Protein AF-A0A955CD55-F1 (afdb_monomer_lite)

Secondary structure (DSSP, 8-state):
--------------S------SS--------SS-EEEE----TTEE-SS-HHHHHHHHHHS-GGGGTT--EEEEPPP-TTGGGS---EEEETTEEEEPPEETTSEEEESSPPPHHHHHHHHHTT-EEEEEETTEEEEE--HHHHHHIIIIIIHHHHHHHHH-

pLDDT: mean 83.11, std 20.33, range [31.52, 98.5]

Foldseek 3Di:
DDDDDDDDDDDDDDDDDPDDPPDDDDPDDQDQAADEAEDDQDPQWDDLDDPVLLVVLCVPPDCVLLNLAHYEYADYDDPVCLVDPDQWAADGNYIYGHTDGPQQKDKDQADDDPVVVVLLVVLPWDWDAPDVSIIMTHDDSRSVSCCCSPPRSVVNSVVSRD

Structure (mmCIF, N/CA/C/O backbone):
data_AF-A0A955CD55-F1
#
_entry.id   AF-A0A955CD55-F1
#
loop_
_atom_site.group_PDB
_atom_site.id
_atom_site.type_symbol
_atom_site.label_atom_id
_atom_site.label_alt_id
_atom_site.label_comp_id
_atom_site.label_asym_id
_atom_site.label_entity_id
_atom_site.label_seq_id
_atom_site.pdbx_PDB_ins_code
_atom_site.Cartn_x
_atom_site.Cartn_y
_atom_site.Cartn_z
_atom_site.occupancy
_atom_site.B_iso_or_equiv
_atom_site.auth_seq_id
_atom_site.auth_comp_id
_atom_site.auth_asym_id
_atom_site.auth_atom_id
_atom_site.pdbx_PDB_model_num
ATOM 1 N N . MET A 1 1 ? 0.418 1.028 -50.038 1.00 34.50 1 MET A N 1
ATOM 2 C CA . MET A 1 1 ? -0.180 -0.024 -49.187 1.00 34.50 1 MET A CA 1
ATOM 3 C C . MET A 1 1 ? -0.190 0.443 -47.731 1.00 34.50 1 MET A C 1
ATOM 5 O O . MET A 1 1 ? 0.829 0.289 -47.069 1.00 34.50 1 MET A O 1
ATOM 9 N N . PRO A 1 2 ? -1.270 1.064 -47.224 1.00 34.06 2 PRO A N 1
ATOM 10 C CA . PRO A 1 2 ? -1.397 1.397 -45.808 1.00 34.06 2 PRO A CA 1
ATOM 11 C C . PRO A 1 2 ? -2.224 0.338 -45.063 1.00 34.06 2 PRO A C 1
ATOM 13 O O . PRO A 1 2 ? -3.311 -0.051 -45.486 1.00 34.06 2 PRO A O 1
ATOM 16 N N . ARG A 1 3 ? -1.675 -0.138 -43.945 1.00 32.88 3 ARG A N 1
ATOM 17 C CA . ARG A 1 3 ? -2.219 -1.188 -43.078 1.00 32.88 3 ARG A CA 1
ATOM 18 C C . ARG A 1 3 ? -3.334 -0.587 -42.207 1.00 32.88 3 ARG A C 1
ATOM 20 O O . ARG A 1 3 ? -3.064 0.241 -41.342 1.00 32.88 3 ARG A O 1
ATOM 27 N N . GLN A 1 4 ? -4.587 -0.965 -42.468 1.00 34.88 4 GLN A N 1
ATOM 28 C CA . GLN A 1 4 ? -5.766 -0.534 -41.707 1.00 34.88 4 GLN A CA 1
ATOM 29 C C . GLN A 1 4 ? -5.718 -1.077 -40.270 1.00 34.88 4 GLN A C 1
ATOM 31 O O . GLN A 1 4 ? -5.764 -2.287 -40.052 1.00 34.88 4 GLN A O 1
ATOM 36 N N . TYR A 1 5 ? -5.676 -0.178 -39.286 1.00 33.34 5 TYR A N 1
ATOM 37 C CA . TYR A 1 5 ? -5.979 -0.509 -37.895 1.00 33.34 5 TYR A CA 1
ATOM 38 C C . TYR A 1 5 ? -7.495 -0.683 -37.747 1.00 33.34 5 TYR A C 1
ATOM 40 O O . TYR A 1 5 ? -8.273 0.245 -37.978 1.00 33.34 5 TYR A O 1
ATOM 48 N N . ARG A 1 6 ? -7.921 -1.891 -37.372 1.00 32.28 6 ARG A N 1
ATOM 49 C CA . ARG A 1 6 ? -9.314 -2.221 -37.055 1.00 32.28 6 ARG A CA 1
ATOM 50 C C . ARG A 1 6 ? -9.690 -1.506 -35.750 1.00 32.28 6 ARG A C 1
ATOM 52 O O . ARG A 1 6 ? -9.270 -1.920 -34.675 1.00 32.28 6 ARG A O 1
ATOM 59 N N . ARG A 1 7 ? -10.461 -0.419 -35.844 1.00 35.06 7 ARG A N 1
ATOM 60 C CA . ARG A 1 7 ? -11.157 0.186 -34.699 1.00 35.06 7 ARG A CA 1
ATOM 61 C C . ARG A 1 7 ? -12.306 -0.735 -34.296 1.00 35.06 7 ARG A C 1
ATOM 63 O O . ARG A 1 7 ? -13.305 -0.825 -35.005 1.00 35.06 7 ARG A O 1
ATOM 70 N N . THR A 1 8 ? -12.167 -1.425 -33.173 1.00 31.89 8 THR A N 1
ATOM 71 C CA . THR A 1 8 ? -13.288 -2.076 -32.495 1.00 31.89 8 THR A CA 1
ATOM 72 C C . THR A 1 8 ? -14.110 -1.000 -31.791 1.00 31.89 8 THR A C 1
ATOM 74 O O . THR A 1 8 ? -13.661 -0.388 -30.826 1.00 31.89 8 THR A O 1
ATOM 77 N N . ASN A 1 9 ? -15.313 -0.752 -32.310 1.00 39.62 9 ASN A N 1
ATOM 78 C CA . ASN A 1 9 ? -16.358 0.010 -31.637 1.00 39.62 9 ASN A CA 1
ATOM 79 C C . ASN A 1 9 ? -16.686 -0.654 -30.293 1.00 39.62 9 ASN A C 1
ATOM 81 O O . ASN A 1 9 ? -17.241 -1.751 -30.269 1.00 39.62 9 ASN A O 1
ATOM 85 N N . LEU A 1 10 ? -16.380 0.023 -29.187 1.00 34.97 10 LEU A N 1
ATOM 86 C CA . LEU A 1 10 ? -16.908 -0.298 -27.866 1.00 34.97 10 LEU A CA 1
ATOM 87 C C . LEU A 1 10 ? -17.786 0.864 -27.401 1.00 34.97 10 LEU A C 1
ATOM 89 O O . LEU A 1 10 ? -17.296 1.949 -27.110 1.00 34.97 10 LEU A O 1
ATOM 93 N N . GLY A 1 11 ? -19.090 0.586 -27.406 1.00 31.52 11 GLY A N 1
ATOM 94 C CA . GLY A 1 11 ? -20.128 1.144 -26.542 1.00 31.52 11 GLY A CA 1
ATOM 95 C C . GLY A 1 11 ? -20.019 2.612 -26.143 1.00 31.52 11 GLY A C 1
ATOM 96 O O . GLY A 1 11 ? -19.386 2.961 -25.154 1.00 31.52 11 GLY A O 1
ATOM 97 N N . THR A 1 12 ? -20.802 3.448 -26.816 1.00 43.03 12 THR A N 1
ATOM 98 C CA . THR A 1 12 ? -21.389 4.647 -26.217 1.00 43.03 12 THR A CA 1
ATOM 99 C C . THR A 1 12 ? -22.184 4.270 -24.962 1.00 43.03 12 THR A C 1
ATOM 101 O O . THR A 1 12 ? -23.307 3.781 -25.069 1.00 43.03 12 THR A O 1
ATOM 104 N N . GLN A 1 13 ? -21.629 4.528 -23.776 1.00 40.16 13 GLN A N 1
ATOM 105 C CA . GLN A 1 13 ? -22.411 4.719 -22.555 1.00 40.16 13 GLN A CA 1
ATOM 106 C C . GLN A 1 13 ? -21.944 5.979 -21.813 1.00 40.16 13 GLN A C 1
ATOM 108 O O . GLN A 1 13 ? -20.827 6.072 -21.318 1.00 40.16 13 GLN A O 1
ATOM 113 N N . ASN A 1 14 ? -22.853 6.955 -21.838 1.00 32.50 14 ASN A N 1
ATOM 114 C CA . ASN A 1 14 ? -23.003 8.174 -21.049 1.00 32.50 14 ASN A CA 1
ATOM 115 C C . ASN A 1 14 ? -21.841 8.640 -20.156 1.00 32.50 14 ASN A C 1
ATOM 117 O O . ASN A 1 14 ? -21.654 8.226 -19.015 1.00 32.50 14 ASN A O 1
ATOM 121 N N . VAL A 1 15 ? -21.182 9.677 -20.668 1.00 44.72 15 VAL A N 1
ATOM 122 C CA . VAL A 1 15 ? -20.441 10.695 -19.926 1.00 44.72 15 VAL A CA 1
ATOM 123 C C . VAL A 1 15 ? -21.430 11.483 -19.054 1.00 44.72 15 VAL A C 1
ATOM 125 O O . VAL A 1 15 ? -22.170 12.299 -19.596 1.00 44.72 15 VAL A O 1
ATOM 128 N N . LYS A 1 16 ? -21.456 11.206 -17.739 1.00 38.28 16 LYS A N 1
ATOM 129 C CA . LYS A 1 16 ? -21.908 12.047 -16.595 1.00 38.28 16 LYS A CA 1
ATOM 130 C C . LYS A 1 16 ? -22.582 11.189 -15.513 1.00 38.28 16 LYS A C 1
ATOM 132 O O . LYS A 1 16 ? -23.798 11.186 -15.368 1.00 38.28 16 LYS A O 1
ATOM 137 N N . ALA A 1 17 ? -21.772 10.509 -14.711 1.00 34.12 17 ALA A N 1
ATOM 138 C CA . ALA A 1 17 ? -22.148 10.145 -13.349 1.00 34.12 17 ALA A CA 1
ATOM 139 C C . ALA A 1 17 ? -21.093 10.748 -12.403 1.00 34.12 17 ALA A C 1
ATOM 141 O O . ALA A 1 17 ? -19.911 10.751 -12.768 1.00 34.12 17 ALA A O 1
ATOM 142 N N . PRO A 1 18 ? -21.486 11.308 -11.244 1.00 37.56 18 PRO A N 1
ATOM 143 C CA . PRO A 1 18 ? -20.533 11.792 -10.251 1.00 37.56 18 PRO A CA 1
ATOM 144 C C . PRO A 1 18 ? -19.605 10.645 -9.836 1.00 37.56 18 PRO A C 1
ATOM 146 O O . PRO A 1 18 ? -20.025 9.490 -9.775 1.00 37.56 18 PRO A O 1
ATOM 149 N N . PHE A 1 19 ? -18.331 10.968 -9.611 1.00 41.16 19 PHE A N 1
ATOM 150 C CA . PHE A 1 19 ? -17.288 10.039 -9.180 1.00 41.16 19 PHE A CA 1
ATOM 151 C C . PHE A 1 19 ? -17.759 9.285 -7.928 1.00 41.16 19 PHE A C 1
ATOM 153 O O . PHE A 1 19 ? -17.656 9.794 -6.823 1.00 41.16 19 PHE A O 1
ATOM 160 N N . SER A 1 20 ? -18.316 8.090 -8.106 1.00 42.25 20 SER A N 1
ATOM 161 C CA . SER A 1 20 ? -18.500 7.137 -7.019 1.00 42.25 20 SER A CA 1
ATOM 162 C C . SER A 1 20 ? -17.252 6.266 -7.035 1.00 42.25 20 SER A C 1
ATOM 164 O O . SER A 1 20 ? -16.996 5.610 -8.056 1.00 42.25 20 SER A O 1
ATOM 166 N N . PRO A 1 21 ? -16.408 6.309 -5.992 1.00 52.47 21 PRO A N 1
ATOM 167 C CA . PRO A 1 21 ? -15.360 5.319 -5.833 1.00 52.47 21 PRO A CA 1
ATOM 168 C C . PRO A 1 21 ? -16.000 3.931 -5.976 1.00 52.47 21 PRO A C 1
ATOM 170 O O . PRO A 1 21 ? -17.097 3.718 -5.465 1.00 52.47 21 PRO A O 1
ATOM 173 N N . PRO A 1 22 ? -15.371 2.993 -6.699 1.00 60.06 22 PRO A N 1
ATOM 174 C CA . PRO A 1 22 ? -15.904 1.637 -6.854 1.00 60.06 22 PRO A CA 1
ATOM 175 C C . PRO A 1 22 ? -15.955 0.863 -5.525 1.00 60.06 22 PRO A C 1
ATOM 177 O O . PRO A 1 22 ? -16.453 -0.260 -5.491 1.00 60.06 22 PRO A O 1
ATOM 180 N N . GLU A 1 23 ? -15.417 1.452 -4.459 1.00 67.38 23 GLU A N 1
ATOM 181 C CA . GLU A 1 23 ? -15.387 0.891 -3.123 1.00 67.38 23 GLU A CA 1
ATOM 182 C C . GLU A 1 23 ? -16.760 0.924 -2.456 1.00 67.38 23 GLU A C 1
ATOM 184 O O . GLU A 1 23 ? -17.572 1.827 -2.662 1.00 67.38 23 GLU A O 1
ATOM 189 N N . THR A 1 24 ? -17.004 -0.082 -1.617 1.00 74.88 24 THR A N 1
ATOM 190 C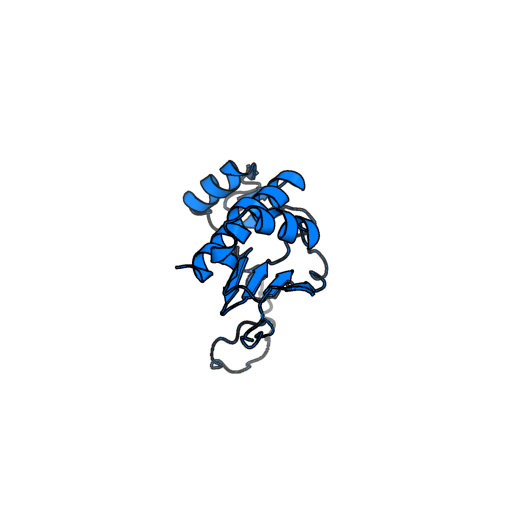 CA . THR A 1 24 ? -18.168 -0.084 -0.732 1.00 74.88 24 THR A CA 1
ATOM 191 C C . THR A 1 24 ? -17.982 1.021 0.295 1.00 74.88 24 THR A C 1
ATOM 193 O O . THR A 1 24 ? -17.081 0.934 1.124 1.00 74.88 24 THR A O 1
ATOM 196 N N . TRP A 1 25 ? -18.823 2.052 0.229 1.00 75.75 25 TRP A N 1
ATOM 197 C CA . TRP A 1 25 ? -18.894 3.067 1.273 1.00 75.75 25 TRP A CA 1
ATOM 198 C C . TRP A 1 25 ? -19.260 2.401 2.602 1.00 75.75 25 TRP A C 1
ATOM 200 O O . TRP A 1 25 ? -20.275 1.705 2.694 1.00 75.75 25 TRP A O 1
ATOM 210 N N . HIS A 1 26 ? -18.427 2.615 3.617 1.00 76.69 26 HIS A N 1
ATOM 211 C CA . HIS A 1 26 ? -18.735 2.241 4.992 1.00 76.69 26 HIS A CA 1
ATOM 212 C C . HIS A 1 26 ? -19.281 3.490 5.675 1.00 76.69 26 HIS A C 1
ATOM 214 O O . HIS A 1 26 ? -18.536 4.445 5.882 1.00 76.69 26 HIS A O 1
ATOM 220 N N . GLU A 1 27 ? -20.588 3.507 5.956 1.00 73.19 27 GLU A N 1
ATOM 221 C CA . GLU A 1 27 ? -21.178 4.592 6.743 1.00 73.19 27 GLU A CA 1
ATOM 222 C C . GLU A 1 27 ? -20.478 4.668 8.103 1.00 73.19 27 GLU A C 1
ATOM 224 O O . GLU A 1 27 ? -20.335 3.619 8.741 1.00 73.19 27 GLU A O 1
ATOM 229 N N . PRO A 1 28 ? -20.053 5.871 8.536 1.00 70.38 28 PRO A N 1
ATOM 230 C CA . PRO A 1 28 ? -19.482 6.047 9.856 1.00 70.38 28 PRO A CA 1
ATOM 231 C C . PRO A 1 28 ? -20.444 5.562 10.936 1.00 70.38 28 PRO A C 1
ATOM 233 O O . PRO A 1 28 ? -21.652 5.805 10.895 1.00 70.38 28 PRO A O 1
ATOM 236 N N . THR A 1 29 ? -19.889 4.865 11.905 1.00 68.31 29 THR A N 1
ATOM 237 C CA . THR A 1 29 ? -20.546 4.341 13.088 1.00 68.31 29 THR A CA 1
ATOM 238 C C . THR A 1 29 ? -19.765 4.811 14.306 1.00 68.31 29 THR A C 1
ATOM 240 O O . THR A 1 29 ? -18.543 4.845 14.279 1.00 68.31 29 THR A O 1
ATOM 243 N N . ASP A 1 30 ? -20.436 5.105 15.420 1.00 66.44 30 ASP A N 1
ATOM 244 C CA . ASP A 1 30 ? -19.765 5.464 16.684 1.00 66.44 30 ASP A CA 1
ATOM 245 C C . ASP A 1 30 ? -19.089 4.236 17.344 1.00 66.44 30 ASP A C 1
ATOM 247 O O . ASP A 1 30 ? -19.309 3.919 18.512 1.00 66.44 30 ASP A O 1
ATOM 251 N N . ARG A 1 31 ? -18.325 3.451 16.575 1.00 70.00 31 ARG A N 1
ATOM 252 C CA . ARG A 1 31 ? -17.611 2.267 17.046 1.00 70.00 31 ARG A CA 1
ATOM 253 C C . ARG A 1 31 ? -16.350 2.679 17.787 1.00 70.00 31 ARG A C 1
ATOM 255 O O . ARG A 1 31 ? -15.512 3.398 17.264 1.00 70.00 31 ARG A O 1
ATOM 262 N N . ASP A 1 32 ? -16.145 2.052 18.938 1.00 71.62 32 ASP A N 1
ATOM 263 C CA . ASP A 1 32 ? -14.940 2.243 19.752 1.00 71.62 32 ASP A CA 1
ATOM 264 C C . ASP A 1 32 ? -13.668 1.608 19.153 1.00 71.62 32 ASP A C 1
ATOM 266 O O . ASP A 1 32 ? -12.574 1.779 19.690 1.00 71.62 32 ASP A O 1
ATOM 270 N N . SER A 1 33 ? -13.788 0.808 18.085 1.00 84.38 33 SER A N 1
ATOM 271 C CA . SER A 1 33 ? -12.646 0.126 17.466 1.00 84.38 33 SER A CA 1
ATOM 272 C C . SER A 1 33 ? -12.852 -0.152 15.981 1.00 84.38 33 SER A C 1
ATOM 274 O O . SER A 1 33 ? -13.965 -0.441 15.526 1.00 84.38 33 SER A O 1
ATOM 276 N N . TYR A 1 34 ? -11.741 -0.138 15.243 1.00 92.94 34 TYR A N 1
ATOM 277 C CA . TYR A 1 34 ? -11.730 -0.484 13.831 1.00 92.94 34 TYR A CA 1
ATOM 278 C C . TYR A 1 34 ? -11.819 -1.995 13.601 1.00 92.94 34 TYR A C 1
ATOM 280 O O . TYR A 1 34 ? -11.391 -2.819 14.414 1.00 92.94 34 TYR A O 1
ATOM 288 N N . ARG A 1 35 ? -12.314 -2.376 12.424 1.00 94.31 35 ARG A N 1
ATOM 289 C CA . ARG A 1 35 ? -12.253 -3.752 11.912 1.00 94.31 35 ARG A CA 1
ATOM 290 C C . ARG A 1 35 ? -11.423 -3.823 10.639 1.00 94.31 35 ARG A C 1
ATOM 292 O O . ARG A 1 35 ? -11.354 -2.861 9.879 1.00 94.31 35 ARG A O 1
ATOM 299 N N . VAL A 1 36 ? -10.861 -4.999 10.372 1.00 96.38 36 VAL A N 1
ATOM 300 C CA . VAL A 1 36 ? -10.183 -5.281 9.101 1.00 96.38 36 VAL A CA 1
ATOM 301 C C . VAL A 1 36 ? -11.088 -6.139 8.224 1.00 96.38 36 VAL A C 1
ATOM 303 O O . VAL A 1 36 ? -11.521 -7.210 8.650 1.00 96.38 36 VAL A O 1
ATOM 306 N N . ILE A 1 37 ? -11.378 -5.668 7.013 1.00 95.62 37 ILE A N 1
ATOM 307 C CA . ILE A 1 37 ? -12.162 -6.382 5.999 1.00 95.62 37 ILE A CA 1
ATOM 308 C C . ILE A 1 37 ? -11.215 -6.854 4.899 1.00 95.62 37 ILE A C 1
ATOM 310 O O . ILE A 1 37 ? -10.356 -6.098 4.451 1.00 95.62 37 ILE A O 1
ATOM 314 N N . VAL A 1 38 ? -11.387 -8.093 4.437 1.00 96.50 38 VAL A N 1
ATOM 315 C CA . VAL A 1 38 ? -10.578 -8.656 3.351 1.00 96.50 38 VAL A CA 1
ATOM 316 C C . VAL A 1 38 ? -11.463 -9.038 2.182 1.00 96.50 38 VAL A C 1
ATOM 318 O O . VAL A 1 38 ? -12.361 -9.868 2.311 1.00 96.50 38 VAL A O 1
ATOM 321 N N . GLN A 1 39 ? -11.183 -8.450 1.026 1.00 95.19 39 GLN A N 1
ATOM 322 C CA . GLN A 1 39 ? -11.718 -8.881 -0.255 1.00 95.19 39 GLN A CA 1
ATOM 323 C C . GLN A 1 39 ? -10.671 -9.701 -1.007 1.00 95.19 39 GLN A C 1
ATOM 325 O O . GLN A 1 39 ? -9.465 -9.508 -0.841 1.00 95.19 39 GLN A O 1
ATOM 330 N N . ALA A 1 40 ? -11.128 -10.597 -1.884 1.00 94.31 40 ALA A N 1
ATOM 331 C CA . ALA A 1 40 ? -10.228 -11.271 -2.809 1.00 94.31 40 ALA A CA 1
ATOM 332 C C . ALA A 1 40 ? -9.547 -10.228 -3.724 1.00 94.31 40 ALA A C 1
ATOM 334 O O . ALA A 1 40 ? -10.258 -9.404 -4.310 1.00 94.31 40 ALA A O 1
ATOM 335 N N . PRO A 1 41 ? -8.212 -10.271 -3.894 1.00 93.12 41 PRO A N 1
ATOM 336 C CA . PRO A 1 41 ? -7.462 -9.240 -4.619 1.00 93.12 41 PRO A CA 1
ATOM 337 C C . PRO A 1 41 ? -7.841 -9.156 -6.107 1.00 93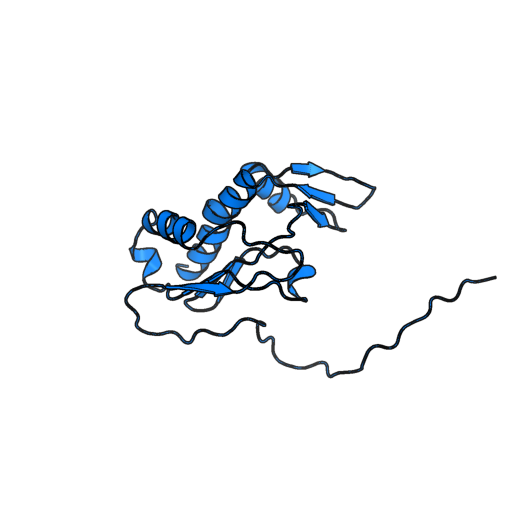.12 41 PRO A C 1
ATOM 339 O O . PRO A 1 41 ? -7.827 -8.077 -6.695 1.00 93.12 41 PRO A O 1
ATOM 342 N N . GLY A 1 42 ? -8.269 -10.275 -6.699 1.00 90.25 42 GLY A N 1
ATOM 343 C CA . GLY A 1 42 ? -8.535 -10.416 -8.132 1.00 90.25 42 GLY A CA 1
ATOM 344 C C . GLY A 1 42 ? -7.475 -11.285 -8.810 1.00 90.25 42 GLY A C 1
ATOM 345 O O . GLY A 1 42 ? -6.415 -11.522 -8.251 1.00 90.25 42 GLY A O 1
ATOM 346 N N . ALA A 1 43 ? -7.776 -11.805 -10.001 1.00 90.44 43 ALA A N 1
ATOM 347 C CA . ALA A 1 43 ? -6.845 -12.672 -10.725 1.00 90.44 43 ALA A CA 1
ATOM 348 C C . ALA A 1 43 ? -5.601 -11.890 -11.180 1.00 90.44 43 ALA A C 1
ATOM 350 O O . ALA A 1 43 ? -5.759 -10.834 -11.794 1.00 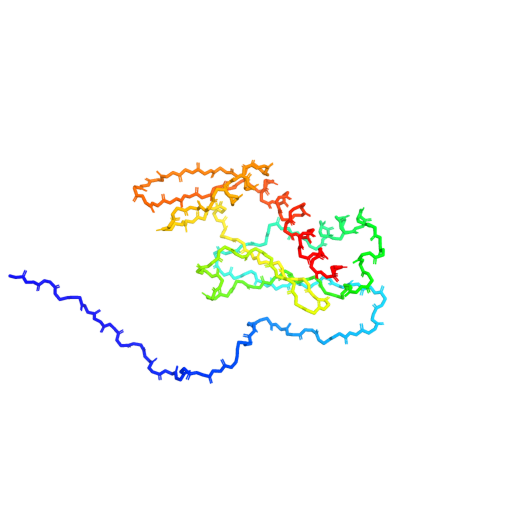90.44 43 ALA A O 1
ATOM 351 N N . GLY A 1 44 ? -4.405 -12.424 -10.907 1.00 91.19 44 GLY A N 1
ATOM 352 C CA . GLY A 1 44 ? -3.122 -11.781 -11.212 1.00 91.19 44 GLY A CA 1
ATOM 353 C C . GLY A 1 44 ? -2.677 -10.741 -10.179 1.00 91.19 44 GLY A C 1
ATOM 354 O O . GLY A 1 44 ? -1.693 -10.044 -10.411 1.00 91.19 44 GLY A O 1
ATOM 355 N N . TYR A 1 45 ? -3.392 -10.625 -9.054 1.00 93.44 45 TYR A N 1
ATOM 356 C CA . TYR A 1 45 ? -3.094 -9.668 -7.992 1.00 93.44 45 TYR A CA 1
ATOM 357 C C . TYR A 1 45 ? -3.046 -10.345 -6.628 1.00 93.44 45 TYR A C 1
ATOM 359 O O . TYR A 1 45 ? -3.778 -11.299 -6.365 1.00 93.44 45 TYR A O 1
ATOM 367 N N . ARG A 1 46 ? -2.244 -9.788 -5.720 1.00 95.06 46 ARG A N 1
ATOM 368 C CA . ARG A 1 46 ? -2.115 -10.270 -4.344 1.00 95.06 46 ARG A CA 1
ATOM 369 C C . ARG A 1 46 ? -2.114 -9.139 -3.328 1.00 95.06 46 ARG A C 1
ATOM 371 O O . ARG A 1 46 ? -1.581 -8.058 -3.570 1.00 95.06 46 ARG A O 1
ATOM 378 N N . HIS A 1 47 ? -2.660 -9.438 -2.154 1.00 97.31 47 HIS A N 1
ATOM 379 C CA . HIS A 1 47 ? -2.382 -8.654 -0.956 1.00 97.31 47 HIS A CA 1
ATOM 380 C C . HIS A 1 47 ? -0.976 -8.986 -0.470 1.00 97.31 47 HIS A C 1
ATOM 382 O O . HIS A 1 47 ? -0.594 -10.156 -0.406 1.00 97.31 47 HIS A O 1
ATOM 388 N N . VAL A 1 48 ? -0.204 -7.952 -0.158 1.00 96.81 48 VAL A N 1
ATOM 389 C CA . VAL A 1 48 ? 1.184 -8.069 0.324 1.00 96.81 48 VAL A CA 1
ATOM 390 C C . VAL A 1 48 ? 1.297 -7.986 1.841 1.00 96.81 48 VAL A C 1
ATOM 392 O O . VAL A 1 48 ? 2.353 -8.264 2.398 1.00 96.81 48 VAL A O 1
ATOM 395 N N . VAL A 1 49 ? 0.192 -7.632 2.492 1.00 98.06 49 VAL A N 1
ATOM 396 C CA . VAL A 1 49 ? 0.040 -7.570 3.941 1.00 98.06 49 VAL A CA 1
ATOM 397 C C . VAL A 1 49 ? -1.221 -8.318 4.353 1.00 98.06 49 VAL A C 1
ATOM 399 O O . VAL A 1 49 ? -2.181 -8.449 3.587 1.00 98.06 49 VAL A O 1
ATOM 402 N N . THR A 1 50 ? -1.219 -8.799 5.583 1.00 98.12 50 THR A N 1
ATOM 403 C CA . THR A 1 50 ? -2.317 -9.522 6.216 1.00 98.12 50 THR A CA 1
ATOM 404 C C . THR A 1 50 ? -3.038 -8.642 7.240 1.00 98.12 50 THR A C 1
ATOM 406 O O . THR A 1 50 ? -2.483 -7.652 7.726 1.00 98.12 50 THR A O 1
ATOM 409 N N . PRO A 1 51 ? -4.273 -9.003 7.632 1.00 98.38 51 PRO A N 1
ATOM 410 C CA . PRO A 1 51 ? -4.968 -8.316 8.716 1.00 98.38 51 PRO A CA 1
ATOM 411 C C . PRO A 1 51 ? -4.187 -8.259 10.029 1.00 98.38 51 PRO A C 1
ATOM 413 O O . PRO A 1 51 ? -4.294 -7.271 10.750 1.00 98.38 51 PRO A O 1
ATOM 416 N N . ASP A 1 52 ? -3.416 -9.297 10.349 1.00 98.31 52 ASP A N 1
ATOM 417 C CA . ASP A 1 52 ? -2.680 -9.362 11.611 1.00 98.31 52 ASP A CA 1
ATOM 418 C C . ASP A 1 52 ? -1.446 -8.460 11.592 1.00 98.31 52 ASP A C 1
ATOM 420 O O . ASP A 1 52 ? -1.222 -7.739 12.560 1.00 98.31 52 ASP A O 1
ATOM 424 N N . GLU A 1 53 ? -0.724 -8.391 10.471 1.00 98.50 53 GLU A N 1
ATOM 425 C CA . GLU A 1 53 ? 0.373 -7.429 10.286 1.00 98.50 53 GLU A CA 1
ATOM 426 C C . GLU A 1 53 ? -0.127 -5.980 10.366 1.00 98.50 53 GLU A C 1
ATOM 428 O O . GLU A 1 53 ? 0.497 -5.143 11.019 1.00 98.50 53 GLU A O 1
ATOM 433 N N . ILE A 1 54 ? -1.290 -5.685 9.771 1.00 98.25 54 ILE A N 1
ATOM 434 C CA . ILE A 1 54 ? -1.935 -4.368 9.885 1.00 98.25 54 ILE A CA 1
ATOM 435 C C . ILE A 1 54 ? -2.252 -4.060 11.349 1.00 98.25 54 ILE A C 1
ATOM 437 O O . ILE A 1 54 ? -1.911 -2.984 11.835 1.00 98.25 54 ILE A O 1
ATOM 441 N N . ARG A 1 55 ? -2.882 -4.995 12.073 1.00 97.88 55 ARG A N 1
ATOM 442 C CA . ARG A 1 55 ? -3.226 -4.794 13.488 1.00 97.88 55 ARG A CA 1
ATOM 443 C C . ARG A 1 55 ? -1.995 -4.584 14.350 1.00 97.88 55 ARG A C 1
ATOM 445 O O . ARG A 1 55 ? -1.997 -3.685 15.185 1.00 97.88 55 ARG A O 1
ATOM 452 N N . GLN A 1 56 ? -0.961 -5.393 14.140 1.00 98.06 56 GLN A N 1
ATOM 453 C CA . GLN A 1 56 ? 0.302 -5.276 14.855 1.00 98.06 56 GLN A CA 1
ATOM 454 C C . GLN A 1 56 ? 0.919 -3.900 14.620 1.00 98.06 56 GLN A C 1
ATOM 456 O O . GLN A 1 56 ? 1.274 -3.220 15.578 1.00 98.06 56 GLN A O 1
ATOM 461 N N . ARG A 1 57 ? 0.963 -3.446 13.364 1.00 97.69 57 ARG A N 1
ATOM 462 C CA . ARG A 1 57 ? 1.512 -2.130 13.050 1.00 97.69 57 ARG A CA 1
ATOM 463 C C . ARG A 1 57 ? 0.679 -0.994 13.643 1.00 97.69 57 ARG A C 1
ATOM 465 O O . ARG A 1 57 ? 1.235 -0.057 14.208 1.00 97.69 57 ARG A O 1
ATOM 472 N N . LEU A 1 58 ? -0.650 -1.084 13.575 1.00 96.75 58 LEU A N 1
ATOM 473 C CA . LEU A 1 58 ? -1.543 -0.086 14.169 1.00 96.75 58 LEU A CA 1
ATOM 474 C C . LEU A 1 58 ? -1.512 -0.095 15.709 1.00 96.75 58 LEU A C 1
ATOM 476 O O . LEU A 1 58 ? -1.782 0.924 16.338 1.00 96.75 58 LEU A O 1
ATOM 480 N N . ALA A 1 59 ? -1.136 -1.198 16.354 1.00 96.50 59 ALA A N 1
ATOM 481 C CA . ALA A 1 59 ? -0.942 -1.221 17.804 1.00 96.50 59 ALA A CA 1
ATOM 482 C C . ALA A 1 59 ? 0.248 -0.350 18.256 1.00 96.50 59 ALA A C 1
ATOM 484 O O . ALA A 1 59 ? 0.273 0.122 19.393 1.00 96.50 59 ALA A O 1
ATOM 485 N N . GLU A 1 60 ? 1.216 -0.105 17.371 1.00 96.81 60 GLU A N 1
ATOM 486 C CA . GLU A 1 60 ? 2.409 0.698 17.660 1.00 96.81 60 GLU A CA 1
ATOM 487 C C . GLU A 1 60 ? 2.193 2.203 17.454 1.00 96.81 60 GLU A C 1
ATOM 489 O O . GLU A 1 60 ? 2.953 3.013 17.993 1.00 96.81 60 GLU A O 1
ATOM 494 N N . VAL A 1 61 ? 1.177 2.611 16.684 1.00 94.50 61 VAL A N 1
ATOM 495 C CA . VAL A 1 61 ? 0.837 4.036 16.558 1.00 94.50 61 VAL A CA 1
ATOM 496 C C . VAL A 1 61 ? 0.113 4.530 17.815 1.00 94.50 61 VAL A C 1
ATOM 498 O O . VAL A 1 61 ? -0.573 3.764 18.501 1.00 94.50 61 VAL A O 1
ATOM 501 N N . PRO A 1 62 ? 0.232 5.830 18.152 1.00 95.00 62 PRO A N 1
ATOM 502 C CA . PRO A 1 62 ? -0.512 6.395 19.265 1.00 95.00 62 PRO A CA 1
ATOM 503 C C . PRO A 1 62 ? -2.016 6.168 19.099 1.00 95.00 62 PRO A C 1
ATOM 505 O O . PRO A 1 62 ? -2.621 6.682 18.167 1.00 95.00 62 PRO A O 1
ATOM 508 N N . GLN A 1 63 ? -2.638 5.464 20.047 1.00 92.38 63 GLN A N 1
ATOM 509 C CA . GLN A 1 63 ? -4.031 5.000 19.931 1.00 92.38 63 GLN A CA 1
ATOM 510 C C . GLN A 1 63 ? -5.054 6.130 19.728 1.00 92.38 63 GLN A C 1
ATOM 512 O O . GLN A 1 63 ? -6.125 5.916 19.171 1.00 92.38 63 GLN A O 1
ATOM 517 N N . ARG A 1 64 ? -4.710 7.367 20.111 1.00 92.62 64 ARG A N 1
ATOM 518 C CA . ARG A 1 64 ? -5.519 8.559 19.811 1.00 92.62 64 ARG A CA 1
ATOM 519 C C . ARG A 1 64 ? -5.731 8.795 18.308 1.00 92.62 64 ARG A C 1
ATOM 521 O O . ARG A 1 64 ? -6.750 9.365 17.953 1.00 92.62 64 ARG A O 1
ATOM 528 N N . PHE A 1 65 ? -4.797 8.365 17.459 1.00 92.19 65 PHE A N 1
ATOM 529 C CA . PHE A 1 65 ? -4.874 8.497 16.001 1.00 92.19 65 PHE A CA 1
ATOM 530 C C . PHE A 1 65 ? -5.826 7.480 15.368 1.00 92.19 65 PHE A C 1
ATOM 532 O O . PHE A 1 65 ? -6.226 7.649 14.228 1.00 92.19 65 PHE A O 1
ATOM 539 N N . LEU A 1 66 ? -6.218 6.439 16.108 1.00 93.69 66 LEU A N 1
ATOM 540 C CA . LEU A 1 66 ? -7.144 5.414 15.629 1.00 93.69 66 LEU A CA 1
ATOM 541 C C . LEU A 1 66 ? -8.597 5.695 16.024 1.00 93.69 66 LEU A C 1
ATOM 543 O O . LEU A 1 66 ? -9.464 4.888 15.718 1.00 93.69 66 LEU A O 1
ATOM 547 N N . ARG A 1 67 ? -8.873 6.800 16.730 1.00 90.81 67 ARG A N 1
ATOM 548 C CA . ARG A 1 67 ? -10.211 7.095 17.272 1.00 90.81 67 ARG A CA 1
ATOM 549 C C . ARG A 1 67 ? -11.276 7.237 16.196 1.00 90.81 67 ARG A C 1
ATOM 551 O O . ARG A 1 67 ? -12.399 6.814 16.411 1.00 90.81 67 ARG A O 1
ATOM 558 N N . GLU A 1 68 ? -10.906 7.835 15.072 1.00 90.81 68 GLU A N 1
ATOM 559 C CA . GLU A 1 68 ? -11.804 8.055 13.935 1.00 90.81 68 GLU A CA 1
ATOM 560 C C . GLU A 1 68 ? -11.689 6.936 12.894 1.00 90.81 68 GLU A C 1
ATOM 562 O O . GLU A 1 68 ? -12.340 6.973 11.854 1.00 90.81 68 GLU A O 1
ATOM 567 N N . LEU A 1 69 ? -10.835 5.937 13.148 1.00 94.25 69 LEU A N 1
ATOM 568 C CA . LEU A 1 69 ? -10.660 4.809 12.253 1.00 94.25 69 LEU A CA 1
ATOM 569 C C . LEU A 1 69 ? -11.698 3.742 12.581 1.00 94.25 69 LEU A C 1
ATOM 571 O O . LEU A 1 69 ? -11.709 3.178 13.672 1.00 94.25 69 LEU A O 1
ATOM 575 N N . GLU A 1 70 ? -12.501 3.379 11.589 1.00 94.44 70 GLU A N 1
ATOM 576 C CA . GLU A 1 70 ? -13.516 2.336 11.727 1.00 94.44 70 GLU A CA 1
ATOM 577 C C . GLU A 1 70 ? -13.236 1.112 10.858 1.00 94.44 70 GLU A C 1
ATOM 579 O O . GLU A 1 70 ? -13.560 -0.023 11.231 1.00 94.44 70 GLU A O 1
ATOM 584 N N . VAL A 1 71 ? -12.633 1.309 9.684 1.00 95.56 71 VAL A N 1
ATOM 585 C CA . VAL A 1 71 ? -12.395 0.223 8.730 1.00 95.56 71 VAL A CA 1
ATOM 586 C C . VAL A 1 71 ? -11.008 0.327 8.116 1.00 95.56 71 VAL A C 1
ATOM 588 O O . VAL A 1 71 ? -10.624 1.359 7.582 1.00 95.56 71 VAL A O 1
ATOM 591 N N . VAL A 1 72 ? -10.287 -0.792 8.101 1.00 96.75 72 VAL A N 1
ATOM 592 C CA . VAL A 1 72 ? -9.180 -1.009 7.163 1.00 96.75 72 VAL A CA 1
ATOM 593 C C . VAL A 1 72 ? -9.595 -2.112 6.201 1.00 96.75 72 VAL A C 1
ATOM 595 O O . VAL A 1 72 ? -9.933 -3.216 6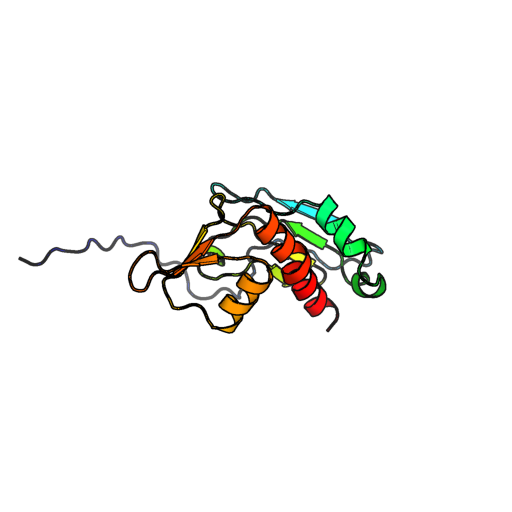.625 1.00 96.75 72 VAL A O 1
ATOM 598 N N . GLN A 1 73 ? -9.604 -1.834 4.904 1.00 96.81 73 GLN A N 1
ATOM 599 C CA . GLN A 1 73 ? -10.039 -2.778 3.885 1.00 96.81 73 GLN A CA 1
ATOM 600 C C . GLN A 1 73 ? -8.886 -3.162 2.961 1.00 96.81 73 GLN A C 1
ATOM 602 O O . GLN A 1 73 ? -8.382 -2.339 2.200 1.00 96.81 73 GLN A O 1
ATOM 607 N N . LEU A 1 74 ? -8.551 -4.450 2.954 1.00 96.69 74 LEU A N 1
ATOM 608 C CA . LEU A 1 74 ? -7.790 -5.069 1.875 1.00 96.69 74 LEU A CA 1
ATOM 609 C C . LEU A 1 74 ? -8.726 -5.236 0.674 1.00 96.69 74 LEU A C 1
ATOM 611 O O . LEU A 1 74 ? -9.574 -6.131 0.647 1.00 96.69 74 LEU A O 1
ATOM 615 N N . SER A 1 75 ? -8.620 -4.318 -0.279 1.00 93.81 75 SER A N 1
ATOM 616 C CA . SER A 1 75 ? -9.608 -4.097 -1.338 1.00 93.81 75 SER A CA 1
ATOM 617 C C . SER A 1 75 ? -9.307 -4.914 -2.589 1.00 93.81 75 SER A C 1
ATOM 619 O O . SER A 1 75 ? -8.189 -5.357 -2.818 1.00 93.81 75 SER A O 1
ATOM 621 N N . ARG A 1 76 ? -10.302 -5.141 -3.439 1.00 91.31 76 ARG A N 1
ATOM 622 C CA . ARG A 1 76 ? -10.068 -5.777 -4.739 1.00 91.31 76 ARG A CA 1
ATOM 623 C C . ARG A 1 76 ? -9.479 -4.773 -5.734 1.00 91.31 76 ARG A C 1
ATOM 625 O O . ARG A 1 76 ? -9.857 -3.604 -5.732 1.00 91.31 76 ARG A O 1
ATOM 632 N N . ILE A 1 77 ? -8.623 -5.224 -6.655 1.00 85.12 77 ILE A N 1
ATOM 633 C CA . ILE A 1 77 ? -8.196 -4.363 -7.764 1.00 85.12 77 ILE A CA 1
ATOM 634 C C . ILE A 1 77 ? -9.396 -3.951 -8.632 1.00 85.12 77 ILE A C 1
ATOM 636 O O . ILE A 1 77 ? -10.264 -4.764 -8.972 1.00 85.12 77 ILE A O 1
ATOM 640 N N . THR A 1 78 ? -9.427 -2.689 -9.059 1.00 74.56 78 THR A N 1
ATOM 641 C CA . THR A 1 78 ? -10.444 -2.182 -9.988 1.00 74.56 78 THR A CA 1
ATOM 642 C C . THR A 1 78 ? -9.801 -1.699 -11.285 1.00 74.56 78 THR A C 1
ATOM 644 O O . THR A 1 78 ? -8.683 -1.186 -11.287 1.00 74.56 78 THR A O 1
ATOM 647 N N . ARG A 1 79 ? -10.520 -1.811 -12.414 1.00 62.31 79 ARG A N 1
ATOM 648 C CA . ARG A 1 79 ? -10.033 -1.383 -13.747 1.00 62.31 79 ARG A CA 1
ATOM 649 C C . ARG A 1 79 ? -9.514 0.060 -13.777 1.00 62.31 79 ARG A C 1
ATOM 651 O O . ARG A 1 79 ? -8.647 0.377 -14.575 1.00 62.31 79 ARG A O 1
ATOM 658 N N . LYS A 1 80 ? -10.042 0.936 -12.918 1.00 59.91 80 LYS A N 1
ATOM 659 C CA . LYS A 1 80 ? -9.648 2.350 -12.833 1.00 59.91 80 LYS A CA 1
ATOM 660 C C . LYS A 1 80 ? -8.303 2.550 -12.122 1.00 59.91 80 LYS A C 1
ATOM 662 O O . LYS A 1 80 ? -7.595 3.502 -12.433 1.00 59.91 80 LYS A O 1
ATOM 667 N N . LYS A 1 81 ? -7.950 1.656 -11.192 1.00 61.81 81 LYS A N 1
ATOM 668 C CA . LYS A 1 81 ? -6.684 1.677 -10.441 1.00 61.81 81 LYS A CA 1
ATOM 669 C C . LYS A 1 81 ? -5.535 1.007 -11.204 1.00 61.81 81 LYS A C 1
ATOM 671 O O . LYS A 1 81 ? -4.388 1.288 -10.917 1.00 61.81 81 LYS A O 1
ATOM 676 N N . GLN A 1 82 ? -5.826 0.236 -12.256 1.00 55.53 82 GLN A N 1
ATOM 677 C CA . GLN A 1 82 ? -4.805 -0.300 -13.174 1.00 55.53 82 GLN A CA 1
ATOM 678 C C . GLN A 1 82 ? -4.058 0.787 -13.966 1.00 55.53 82 GLN A C 1
ATOM 680 O O . GLN A 1 82 ? -3.020 0.516 -14.555 1.00 55.53 82 GLN A O 1
ATOM 685 N N . SER A 1 83 ? -4.597 2.009 -14.033 1.00 48.50 83 SER A N 1
ATOM 686 C CA . SER A 1 83 ? -4.022 3.104 -14.825 1.00 48.50 83 SER A CA 1
ATOM 687 C C . SER A 1 83 ? -3.234 4.129 -14.002 1.00 48.50 83 SER A C 1
ATOM 689 O O . SER A 1 83 ? -2.655 5.037 -14.593 1.00 48.50 83 SER A O 1
ATOM 691 N N . PHE A 1 84 ? -3.214 4.018 -12.666 1.00 53.00 84 PHE A N 1
ATOM 692 C CA . PHE A 1 84 ? -2.529 4.965 -11.779 1.00 53.00 84 PHE A CA 1
ATOM 693 C C . PHE A 1 84 ? -1.936 4.237 -10.566 1.00 53.00 84 PHE A C 1
ATOM 695 O O . PHE A 1 84 ? -2.678 3.490 -9.930 1.00 53.00 84 PHE A O 1
ATOM 702 N N . PRO A 1 85 ? -0.664 4.484 -10.192 1.00 64.31 85 PRO A N 1
ATOM 703 C CA . PRO A 1 85 ? -0.084 3.909 -8.982 1.00 64.31 85 PRO A CA 1
ATOM 704 C C . PRO A 1 85 ? -0.821 4.468 -7.767 1.00 64.31 85 PRO A C 1
ATOM 706 O O . PRO A 1 85 ? -0.668 5.632 -7.402 1.00 64.31 85 PRO A O 1
ATOM 709 N N . CYS A 1 86 ? -1.697 3.657 -7.194 1.00 79.25 86 CYS A N 1
ATOM 710 C CA . CYS A 1 86 ? -2.487 4.007 -6.030 1.00 79.25 86 CYS A CA 1
ATOM 711 C C . CYS A 1 86 ? -2.622 2.751 -5.178 1.00 79.25 86 CYS A C 1
ATOM 713 O O . CYS A 1 86 ? -3.447 1.883 -5.459 1.00 79.25 86 CYS A O 1
ATOM 715 N N . TYR A 1 87 ? -1.758 2.669 -4.170 1.00 90.38 87 TYR A N 1
ATOM 716 C CA . TYR A 1 87 ? -1.649 1.539 -3.247 1.00 90.38 87 TYR A CA 1
ATOM 717 C C . TYR A 1 87 ? -2.561 1.691 -2.028 1.00 90.38 87 TYR A C 1
ATOM 719 O O . TYR A 1 87 ? -2.975 0.699 -1.435 1.00 90.38 87 TYR A O 1
ATOM 727 N N . GLY A 1 88 ? -2.905 2.933 -1.688 1.00 91.75 88 GLY A N 1
ATOM 728 C CA . GLY A 1 88 ? -3.767 3.305 -0.577 1.00 91.75 88 GLY A CA 1
ATOM 729 C C . GLY A 1 88 ? -4.809 4.338 -0.991 1.00 91.75 88 GLY A C 1
ATOM 730 O O . GLY A 1 88 ? -4.701 4.972 -2.045 1.00 91.75 88 GLY A O 1
ATOM 731 N N . MET A 1 89 ? -5.868 4.445 -0.199 1.00 91.94 89 MET A N 1
ATOM 732 C CA . MET A 1 89 ? -6.811 5.554 -0.239 1.00 91.94 89 MET A CA 1
ATOM 733 C C . MET A 1 89 ? -7.521 5.649 1.105 1.00 91.94 89 MET A C 1
ATOM 735 O O . MET A 1 89 ? -8.099 4.664 1.559 1.00 91.94 89 MET A O 1
ATOM 739 N N . GLN A 1 90 ? -7.562 6.831 1.693 1.00 92.44 90 GLN A N 1
ATOM 740 C CA . GLN A 1 90 ? -8.482 7.164 2.769 1.00 92.44 90 GLN A CA 1
ATOM 741 C C . GLN A 1 90 ? -9.798 7.706 2.189 1.00 92.44 90 GLN A C 1
ATOM 743 O O . GLN A 1 90 ? -9.812 8.464 1.217 1.00 92.44 90 GLN A O 1
ATOM 748 N N . TRP A 1 91 ? -10.931 7.276 2.751 1.00 90.31 91 TRP A N 1
ATOM 749 C CA . TRP A 1 91 ? -12.240 7.859 2.453 1.00 90.31 91 TRP A CA 1
ATOM 750 C C . TRP A 1 91 ? -13.193 7.705 3.642 1.00 90.31 91 TRP A C 1
ATOM 752 O O . TRP A 1 91 ? -13.627 6.598 3.963 1.00 90.31 91 TRP A O 1
ATOM 762 N N . GLY A 1 92 ? -13.533 8.828 4.284 1.00 89.38 92 GLY A N 1
ATOM 763 C CA . GLY A 1 92 ? -14.306 8.827 5.530 1.00 89.38 92 GLY A CA 1
ATOM 764 C C . GLY A 1 92 ? -13.513 8.179 6.669 1.00 89.38 92 GLY A C 1
ATOM 765 O O . GLY A 1 92 ? -12.301 8.329 6.744 1.00 89.38 92 GLY A O 1
ATOM 766 N N . ALA A 1 93 ? -14.166 7.388 7.513 1.00 91.56 93 ALA A N 1
ATOM 767 C CA . ALA A 1 93 ? -13.516 6.648 8.601 1.00 91.56 93 ALA A CA 1
ATOM 768 C C . ALA A 1 93 ? -12.798 5.355 8.139 1.00 91.56 93 ALA A C 1
ATOM 770 O O . ALA A 1 93 ? -12.546 4.445 8.936 1.00 91.56 93 ALA A O 1
ATOM 771 N N . ALA A 1 94 ? -12.519 5.219 6.837 1.00 93.94 94 ALA A N 1
ATOM 772 C CA . ALA A 1 94 ? -12.015 3.990 6.237 1.00 93.94 94 ALA A CA 1
ATOM 773 C C . ALA A 1 94 ? -10.708 4.194 5.461 1.00 93.94 94 ALA A C 1
ATOM 775 O O . ALA A 1 94 ? -10.564 5.142 4.686 1.00 93.94 94 ALA A O 1
ATOM 776 N N . LEU A 1 95 ? -9.792 3.239 5.619 1.00 95.19 95 LEU A N 1
ATOM 777 C CA . LEU A 1 95 ? -8.568 3.104 4.834 1.00 95.19 95 LEU A CA 1
ATOM 778 C C . LEU A 1 95 ? -8.708 1.913 3.889 1.00 95.19 95 LEU A C 1
ATOM 780 O O . LEU A 1 95 ? -9.079 0.817 4.307 1.00 95.19 95 LEU A O 1
ATOM 784 N N . TYR A 1 96 ? -8.373 2.105 2.622 1.00 94.69 96 TYR A N 1
ATOM 785 C CA . TYR A 1 96 ? -8.426 1.084 1.584 1.00 94.69 96 TYR A CA 1
ATOM 786 C C . TYR A 1 96 ? -7.007 0.818 1.099 1.00 94.69 96 TYR A C 1
ATOM 788 O O . TYR A 1 96 ? -6.366 1.714 0.559 1.00 94.69 96 TYR A O 1
ATOM 796 N N . LEU A 1 97 ? -6.525 -0.409 1.272 1.00 95.50 97 LEU A N 1
ATOM 797 C CA . LEU A 1 97 ? -5.249 -0.867 0.729 1.00 95.50 97 LEU A CA 1
ATOM 798 C C . LEU A 1 97 ? -5.525 -1.737 -0.495 1.00 95.50 97 LEU A C 1
ATOM 800 O O . LEU A 1 97 ? -6.323 -2.677 -0.431 1.00 95.50 97 LEU A O 1
ATOM 804 N N . TYR A 1 98 ? -4.894 -1.408 -1.615 1.00 94.00 98 TYR A N 1
ATOM 805 C CA . TYR A 1 98 ? -5.071 -2.111 -2.881 1.00 94.00 98 TYR A CA 1
ATOM 806 C C . TYR A 1 98 ? -4.032 -3.225 -3.037 1.00 94.00 98 TYR A C 1
ATOM 808 O O . TYR A 1 98 ? -2.962 -3.157 -2.444 1.00 94.00 98 TYR A O 1
ATOM 816 N N . PRO A 1 99 ? -4.327 -4.275 -3.814 1.00 94.00 99 PRO A N 1
ATOM 817 C CA . PRO A 1 99 ? -3.368 -5.329 -4.071 1.00 94.00 99 PRO A CA 1
ATOM 818 C C . PRO A 1 99 ? -2.419 -4.905 -5.199 1.00 94.00 99 PRO A C 1
ATOM 820 O O . PRO A 1 99 ? -2.750 -4.048 -6.021 1.00 94.00 99 PRO A O 1
ATOM 823 N N . VAL A 1 100 ? -1.266 -5.560 -5.278 1.00 92.44 100 VAL A N 1
ATOM 824 C CA . VAL A 1 100 ? -0.283 -5.381 -6.362 1.00 92.44 100 VAL A CA 1
ATOM 825 C C . VAL A 1 100 ? -0.295 -6.579 -7.304 1.00 92.44 100 VAL A C 1
ATOM 827 O O . VAL A 1 100 ? -0.897 -7.607 -6.984 1.00 92.44 100 VAL A O 1
ATOM 830 N N . GLU A 1 101 ? 0.358 -6.459 -8.460 1.00 92.44 101 GLU A N 1
ATOM 831 C CA . GLU A 1 101 ? 0.550 -7.591 -9.372 1.00 92.44 101 GLU A CA 1
ATOM 832 C C . GLU A 1 101 ? 1.287 -8.741 -8.667 1.00 92.44 101 GLU A C 1
ATOM 834 O O . GLU A 1 101 ? 2.222 -8.522 -7.896 1.00 92.44 101 GLU A O 1
ATOM 839 N N . GLU A 1 102 ? 0.881 -9.986 -8.928 1.00 94.88 102 GLU A N 1
ATOM 840 C CA . GLU A 1 102 ? 1.493 -11.181 -8.316 1.00 94.88 102 GLU A CA 1
ATOM 841 C C . GLU A 1 102 ? 2.999 -11.296 -8.584 1.00 94.88 102 GLU A C 1
ATOM 843 O O . GLU A 1 102 ? 3.728 -11.871 -7.777 1.00 94.88 102 GLU A O 1
ATOM 848 N N . THR A 1 103 ? 3.450 -10.725 -9.701 1.00 95.25 103 THR A N 1
ATOM 849 C CA . THR A 1 103 ? 4.850 -10.662 -10.129 1.00 95.25 103 THR A CA 1
ATOM 850 C C . THR A 1 103 ? 5.703 -9.744 -9.259 1.00 95.25 103 THR A C 1
ATOM 852 O O . THR A 1 103 ? 6.924 -9.874 -9.288 1.00 95.25 103 THR A O 1
ATOM 855 N N . LEU A 1 104 ? 5.082 -8.826 -8.504 1.00 95.69 104 LEU A N 1
ATOM 856 C CA . LEU A 1 104 ? 5.745 -7.718 -7.808 1.00 95.69 104 LEU A CA 1
ATOM 857 C C . LEU A 1 104 ? 6.549 -6.799 -8.744 1.00 95.69 104 LEU A C 1
ATOM 859 O O . LEU A 1 104 ? 7.464 -6.097 -8.309 1.00 95.69 104 LEU A O 1
ATOM 863 N N . GLU A 1 105 ? 6.192 -6.804 -10.027 1.00 93.88 105 GLU A N 1
ATOM 864 C CA . GLU A 1 105 ? 6.732 -5.916 -11.045 1.00 93.88 105 GLU A CA 1
ATOM 865 C C . GLU A 1 105 ? 5.628 -4.990 -11.549 1.00 93.88 105 GLU A C 1
ATOM 867 O O . GLU A 1 105 ? 4.559 -5.446 -11.945 1.00 93.88 105 GLU A O 1
ATOM 872 N N . GLU A 1 106 ? 5.904 -3.691 -11.583 1.00 90.31 106 GLU A N 1
ATOM 873 C CA . GLU A 1 106 ? 4.972 -2.674 -12.064 1.00 90.31 106 GLU A CA 1
ATOM 874 C C . GLU A 1 106 ? 5.602 -1.888 -13.210 1.00 90.31 106 GLU A C 1
ATOM 876 O O . GLU A 1 106 ? 6.735 -1.410 -13.104 1.00 90.31 106 GLU A O 1
ATOM 881 N N . TYR A 1 107 ? 4.861 -1.741 -14.309 1.00 89.69 107 TYR A N 1
ATOM 882 C CA . TYR A 1 107 ? 5.347 -1.113 -15.536 1.00 89.69 107 TYR A CA 1
ATOM 883 C C . TYR A 1 107 ? 4.715 0.263 -15.753 1.00 89.69 107 TYR A C 1
ATOM 885 O O . TYR A 1 107 ? 3.496 0.430 -15.729 1.00 89.69 107 TYR A O 1
ATOM 893 N N . PHE A 1 108 ? 5.559 1.248 -16.051 1.00 87.31 108 PHE A N 1
ATOM 894 C CA . PHE A 1 108 ? 5.183 2.637 -16.271 1.00 87.31 108 PHE A CA 1
ATOM 895 C C . PHE A 1 108 ? 5.663 3.102 -17.648 1.00 87.31 108 PHE A C 1
ATOM 897 O O . PHE A 1 108 ? 6.838 2.990 -17.990 1.00 87.31 108 PHE A O 1
ATOM 904 N N . TYR A 1 109 ? 4.750 3.674 -18.434 1.00 88.94 109 TYR A N 1
ATOM 905 C CA . TYR A 1 109 ? 5.012 4.154 -19.804 1.00 88.94 109 TYR A CA 1
ATOM 906 C C . TYR A 1 109 ? 5.278 5.666 -19.880 1.00 88.94 109 TYR A C 1
ATOM 908 O O . TYR A 1 109 ? 5.293 6.262 -20.955 1.00 88.94 109 TYR A O 1
ATOM 916 N N . THR A 1 110 ? 5.466 6.284 -18.717 1.00 84.88 110 THR A N 1
ATOM 917 C CA . THR A 1 110 ? 5.882 7.675 -18.536 1.00 84.88 110 THR A CA 1
ATOM 918 C C . THR A 1 110 ? 6.966 7.673 -17.462 1.00 84.88 110 THR A C 1
ATOM 920 O O . THR A 1 110 ? 6.828 6.910 -16.501 1.00 84.88 110 THR A O 1
ATOM 923 N N . PRO A 1 111 ? 8.010 8.515 -17.568 1.00 85.94 111 PRO A N 1
ATOM 924 C CA . PRO A 1 111 ? 9.026 8.610 -16.529 1.00 85.94 111 PRO A CA 1
ATOM 925 C C . PRO A 1 111 ? 8.403 8.846 -15.144 1.00 85.94 111 PRO A C 1
ATOM 927 O O . PRO A 1 111 ? 7.597 9.776 -14.993 1.00 85.94 111 PRO A O 1
ATOM 930 N N . PRO A 1 112 ? 8.742 8.027 -14.131 1.00 85.88 112 PRO A N 1
ATOM 931 C CA . PRO A 1 112 ? 8.236 8.220 -12.783 1.00 85.88 112 PRO A CA 1
A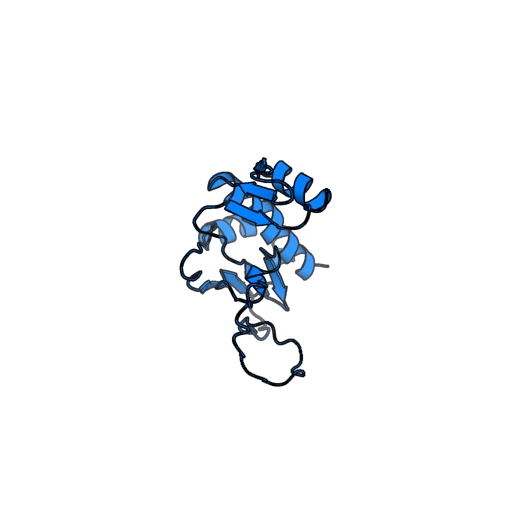TOM 932 C C . PRO A 1 112 ? 8.751 9.548 -12.222 1.00 85.88 112 PRO A C 1
ATOM 934 O O . PRO A 1 112 ? 9.869 9.988 -12.502 1.00 85.88 112 PRO A O 1
ATOM 937 N N . ARG A 1 113 ? 7.928 10.210 -11.405 1.00 88.38 113 ARG A N 1
ATOM 938 C CA . ARG A 1 113 ? 8.341 11.456 -10.747 1.00 88.38 113 ARG A CA 1
ATOM 939 C C . ARG A 1 113 ? 9.515 11.168 -9.798 1.00 88.38 113 ARG A C 1
ATOM 941 O O . ARG A 1 113 ? 9.479 10.139 -9.123 1.00 88.38 113 ARG A O 1
ATOM 948 N N . PRO A 1 114 ? 10.495 12.082 -9.648 1.00 89.81 114 PRO A N 1
ATOM 949 C CA . PRO A 1 114 ? 11.650 11.859 -8.775 1.00 89.81 114 PRO A CA 1
ATOM 950 C C . PRO A 1 114 ? 11.281 11.467 -7.340 1.00 89.81 114 PRO A C 1
ATOM 952 O O . PRO A 1 114 ? 11.922 10.598 -6.762 1.00 89.81 114 PRO A O 1
ATOM 955 N N . LEU A 1 115 ? 10.215 12.060 -6.791 1.00 87.06 115 LEU A N 1
ATOM 956 C CA . LEU A 1 115 ? 9.730 11.733 -5.450 1.00 87.06 115 LEU A CA 1
ATOM 957 C C . LEU A 1 115 ? 9.293 10.266 -5.331 1.00 87.06 115 LEU A C 1
ATOM 959 O O . LEU A 1 115 ? 9.699 9.604 -4.388 1.00 87.06 115 LEU A O 1
ATOM 963 N N . VAL A 1 116 ? 8.552 9.747 -6.316 1.00 86.38 116 VAL A N 1
ATOM 964 C CA . VAL A 1 116 ? 8.090 8.346 -6.349 1.00 86.38 116 VAL A CA 1
ATOM 965 C C . VAL A 1 116 ? 9.278 7.386 -6.437 1.00 86.38 116 VAL A C 1
ATOM 967 O O . VAL A 1 116 ? 9.299 6.342 -5.791 1.00 86.38 116 VAL A O 1
ATOM 970 N N . VAL A 1 117 ? 10.305 7.756 -7.208 1.00 89.81 117 VAL A N 1
ATOM 971 C CA . VAL A 1 117 ? 11.535 6.961 -7.313 1.00 89.81 117 VAL A CA 1
ATOM 972 C C . VAL A 1 117 ? 12.269 6.910 -5.979 1.00 89.81 117 VAL A C 1
ATOM 974 O O . VAL A 1 117 ? 12.650 5.828 -5.533 1.00 89.81 117 VAL A O 1
ATOM 977 N N . SER A 1 118 ? 12.492 8.069 -5.357 1.00 91.56 118 SER A N 1
ATOM 978 C CA . SER A 1 118 ? 13.180 8.161 -4.069 1.00 91.56 118 SER A CA 1
ATOM 979 C C . SER A 1 118 ? 12.419 7.418 -2.982 1.00 91.56 118 SER A C 1
ATOM 981 O O . SER A 1 118 ? 13.023 6.667 -2.225 1.00 91.56 118 SER A O 1
ATOM 983 N N . GLU A 1 119 ? 11.100 7.583 -2.944 1.00 91.19 119 GLU A N 1
ATOM 984 C CA . GLU A 1 119 ? 10.222 6.915 -1.998 1.00 91.19 119 GLU A CA 1
ATOM 985 C C . GLU A 1 119 ? 10.311 5.397 -2.113 1.00 91.19 119 GLU A C 1
ATOM 987 O O . GLU A 1 119 ? 10.667 4.739 -1.140 1.00 91.19 119 GLU A O 1
ATOM 992 N N . ALA A 1 120 ? 10.103 4.839 -3.306 1.00 92.38 120 ALA A N 1
ATOM 993 C CA . ALA A 1 120 ? 10.203 3.397 -3.488 1.00 92.38 120 ALA A CA 1
ATOM 994 C C . ALA A 1 120 ? 11.598 2.864 -3.113 1.00 92.38 120 ALA A C 1
ATOM 996 O O . ALA A 1 120 ? 11.713 1.839 -2.445 1.00 92.38 120 ALA A O 1
ATOM 997 N N . LYS A 1 121 ? 12.669 3.590 -3.469 1.00 94.56 121 LYS A N 1
ATOM 998 C CA . LYS A 1 121 ? 14.049 3.211 -3.122 1.00 94.56 121 LYS A CA 1
ATOM 999 C C . LYS A 1 121 ? 14.314 3.198 -1.618 1.00 94.56 121 LYS A C 1
ATOM 1001 O O . LYS A 1 121 ? 15.077 2.345 -1.173 1.00 94.56 121 LYS A O 1
ATOM 1006 N N . MET A 1 122 ? 13.710 4.105 -0.844 1.00 95.94 122 MET A N 1
ATOM 1007 C CA . MET A 1 122 ? 13.861 4.131 0.620 1.00 95.94 122 MET A CA 1
ATOM 1008 C C . MET A 1 122 ? 13.369 2.836 1.275 1.00 95.94 122 MET A C 1
ATOM 1010 O O . MET A 1 122 ? 13.932 2.428 2.285 1.00 95.94 122 MET A O 1
ATOM 1014 N N . TYR A 1 123 ? 12.400 2.161 0.654 1.00 96.06 123 TYR A N 1
ATOM 1015 C CA . TYR A 1 123 ? 11.853 0.880 1.104 1.00 96.06 123 TYR A CA 1
ATOM 1016 C C . TYR A 1 123 ? 12.410 -0.323 0.323 1.00 96.06 123 TYR A C 1
ATOM 1018 O O . TYR A 1 123 ? 11.884 -1.424 0.412 1.00 96.06 123 TYR A O 1
ATOM 1026 N N . GLY A 1 124 ? 13.479 -0.137 -0.460 1.00 96.38 124 GLY A N 1
ATOM 1027 C CA . GLY A 1 124 ? 14.150 -1.218 -1.191 1.00 96.38 124 GLY A CA 1
ATOM 1028 C C . GLY A 1 124 ? 13.573 -1.547 -2.574 1.00 96.38 124 GLY A C 1
ATOM 1029 O O . GLY A 1 124 ? 14.047 -2.485 -3.218 1.00 96.38 124 GLY A O 1
ATOM 1030 N N . GLY A 1 125 ? 12.615 -0.762 -3.070 1.00 96.12 125 GLY A N 1
ATOM 1031 C CA . GLY A 1 125 ? 12.102 -0.862 -4.434 1.00 96.12 125 GLY A CA 1
ATOM 1032 C C . GLY A 1 125 ? 13.184 -0.569 -5.476 1.00 96.12 125 GLY A C 1
ATOM 1033 O O . GLY A 1 125 ? 13.936 0.410 -5.379 1.00 96.12 125 GLY A O 1
ATOM 1034 N N . ARG A 1 126 ? 13.280 -1.428 -6.495 1.00 96.81 126 ARG A N 1
ATOM 1035 C CA . ARG A 1 126 ? 14.310 -1.339 -7.539 1.00 96.81 126 ARG A CA 1
ATOM 1036 C C . ARG A 1 126 ? 13.702 -0.839 -8.838 1.00 96.81 126 ARG A C 1
ATOM 1038 O O . ARG A 1 126 ? 12.804 -1.467 -9.380 1.00 96.81 126 ARG A O 1
ATOM 1045 N N . TRP A 1 127 ? 14.236 0.270 -9.338 1.00 94.62 127 TRP A N 1
ATOM 1046 C CA . TRP A 1 127 ? 13.849 0.837 -10.625 1.00 94.62 127 TRP A CA 1
ATOM 1047 C C . TRP A 1 127 ? 14.847 0.463 -11.718 1.00 94.62 127 TRP A C 1
ATOM 1049 O O . TRP A 1 127 ? 16.053 0.647 -11.531 1.00 94.62 127 TRP A O 1
ATOM 1059 N N . ASP A 1 128 ? 14.339 0.015 -12.860 1.00 95.56 128 ASP A N 1
ATOM 1060 C CA . ASP A 1 128 ? 15.093 -0.198 -14.094 1.00 95.56 128 ASP A CA 1
ATOM 1061 C C . ASP A 1 128 ? 14.302 0.251 -15.337 1.00 95.56 128 ASP A C 1
ATOM 1063 O O . ASP A 1 128 ? 13.110 0.555 -15.266 1.00 95.56 128 ASP A O 1
ATOM 1067 N N . GLU A 1 129 ? 14.984 0.345 -16.481 1.00 95.75 129 GLU A N 1
ATOM 1068 C CA . GLU A 1 129 ? 14.393 0.708 -17.776 1.00 95.75 129 GLU A CA 1
ATOM 1069 C C . GLU A 1 129 ? 14.581 -0.470 -18.751 1.00 95.75 129 GLU A C 1
ATOM 1071 O O . GLU A 1 129 ? 15.580 -0.520 -19.475 1.00 95.75 129 GLU A O 1
ATOM 1076 N N . PRO A 1 130 ? 13.678 -1.473 -18.754 1.00 95.56 130 PRO A N 1
ATOM 1077 C CA . PRO A 1 130 ? 13.821 -2.665 -19.598 1.00 95.56 130 PRO A CA 1
ATOM 1078 C C . PRO A 1 130 ? 13.809 -2.363 -21.105 1.00 95.56 130 PRO A C 1
ATOM 1080 O O . PRO A 1 130 ? 14.334 -3.144 -21.898 1.00 95.56 130 PRO A O 1
ATOM 1083 N N . SER A 1 131 ? 13.207 -1.246 -21.519 1.00 95.38 131 SER A N 1
ATOM 1084 C CA . SER A 1 131 ? 13.255 -0.751 -22.898 1.00 95.38 131 SER A CA 1
ATOM 1085 C C . SER A 1 131 ? 13.042 0.765 -22.926 1.00 95.38 131 SER A C 1
ATOM 1087 O O . SER A 1 131 ? 12.411 1.275 -22.000 1.00 95.38 131 SER A O 1
ATOM 1089 N N . PRO A 1 132 ? 13.496 1.488 -23.969 1.00 95.12 132 PRO A N 1
ATOM 1090 C CA . PRO A 1 132 ? 13.408 2.947 -24.014 1.00 95.12 132 PRO A CA 1
ATOM 1091 C C . PRO A 1 132 ? 11.994 3.477 -23.743 1.00 95.12 132 PRO A C 1
ATOM 1093 O O . PRO A 1 132 ? 11.055 3.176 -24.482 1.00 95.12 132 PRO A O 1
ATOM 1096 N N . GLY A 1 133 ? 11.850 4.286 -22.693 1.00 90.38 133 GLY A N 1
ATOM 1097 C CA . GLY A 1 133 ? 10.579 4.888 -22.281 1.00 90.38 133 GLY A CA 1
ATOM 1098 C C . GLY A 1 133 ? 9.653 3.976 -21.469 1.00 90.38 133 GLY A C 1
ATOM 1099 O O . GLY A 1 133 ? 8.557 4.409 -21.112 1.00 90.38 133 GLY A O 1
ATOM 1100 N N . VAL A 1 134 ? 10.077 2.750 -21.151 1.00 93.50 134 VAL A N 1
ATOM 1101 C CA . VAL A 1 134 ? 9.354 1.819 -20.276 1.00 93.50 134 VAL A CA 1
ATOM 1102 C C . VAL A 1 134 ? 10.143 1.650 -18.993 1.00 93.50 134 VAL A C 1
ATOM 1104 O O . VAL A 1 134 ? 11.248 1.118 -19.002 1.00 93.50 134 VAL A O 1
ATOM 1107 N N . TRP A 1 135 ? 9.545 2.069 -17.891 1.00 93.00 135 TRP A N 1
ATOM 1108 C CA . TRP A 1 135 ? 10.129 1.999 -16.561 1.00 93.00 135 TRP A CA 1
ATOM 1109 C C . TRP A 1 135 ? 9.493 0.857 -15.796 1.00 93.00 135 TRP A C 1
ATOM 1111 O O . TRP A 1 135 ? 8.278 0.674 -15.862 1.00 93.00 135 TRP A O 1
ATOM 1121 N N . ARG A 1 136 ? 10.299 0.114 -15.047 1.00 94.06 136 ARG A N 1
ATOM 1122 C CA . ARG A 1 136 ? 9.818 -0.958 -14.189 1.00 94.06 136 ARG A CA 1
ATOM 1123 C C . ARG A 1 136 ? 10.239 -0.716 -12.750 1.00 94.06 136 ARG A C 1
ATOM 1125 O O . ARG A 1 136 ? 11.390 -0.375 -12.485 1.00 94.06 136 ARG A O 1
ATOM 1132 N N . LEU A 1 137 ? 9.293 -0.910 -11.840 1.00 94.31 137 LEU A N 1
ATOM 1133 C CA . LEU A 1 137 ? 9.534 -1.014 -10.409 1.00 94.31 137 LEU A CA 1
ATOM 1134 C C . LEU A 1 137 ? 9.400 -2.477 -10.004 1.00 94.31 137 LEU A C 1
ATOM 1136 O O . LEU A 1 137 ? 8.368 -3.090 -10.246 1.00 94.31 137 LEU A O 1
ATOM 1140 N N . THR A 1 138 ? 10.449 -3.027 -9.406 1.00 96.56 138 THR A N 1
ATOM 1141 C CA . THR A 1 138 ? 10.476 -4.396 -8.889 1.00 96.56 138 THR A CA 1
ATOM 1142 C C . THR A 1 138 ? 10.578 -4.377 -7.375 1.00 96.56 138 THR A C 1
ATOM 1144 O O . THR A 1 138 ? 11.439 -3.685 -6.816 1.00 96.56 138 THR A O 1
ATOM 1147 N N . TRP A 1 139 ? 9.765 -5.203 -6.727 1.00 97.44 139 TRP A N 1
ATOM 1148 C CA . TRP A 1 139 ? 9.816 -5.429 -5.292 1.00 97.44 139 TRP A CA 1
ATOM 1149 C C . TRP A 1 139 ? 10.153 -6.879 -4.947 1.00 97.44 139 TRP A C 1
ATOM 1151 O O . TRP A 1 139 ? 9.891 -7.811 -5.702 1.00 97.44 139 TRP A O 1
ATOM 1161 N N . THR A 1 140 ? 10.710 -7.071 -3.758 1.00 98.00 140 THR A N 1
ATOM 1162 C CA . THR A 1 140 ? 10.662 -8.362 -3.058 1.00 98.00 140 THR A CA 1
ATOM 1163 C C . THR A 1 140 ? 9.434 -8.394 -2.154 1.00 98.00 140 THR A C 1
ATOM 1165 O O . THR A 1 140 ? 8.911 -7.338 -1.803 1.00 98.00 140 THR A O 1
ATOM 1168 N N . GLU A 1 141 ? 9.003 -9.580 -1.715 1.00 97.25 141 GLU A N 1
ATOM 1169 C CA . GLU A 1 141 ? 7.885 -9.695 -0.764 1.00 97.25 141 GLU A CA 1
ATOM 1170 C C . GLU A 1 141 ? 8.117 -8.881 0.517 1.00 97.25 141 GLU A C 1
ATOM 1172 O O . GLU A 1 141 ? 7.194 -8.245 1.018 1.00 97.25 141 GLU A O 1
ATOM 1177 N N . ASP A 1 142 ? 9.352 -8.847 1.018 1.00 97.81 142 ASP A N 1
ATOM 1178 C CA . ASP A 1 142 ? 9.683 -8.117 2.242 1.00 97.81 142 ASP A CA 1
ATOM 1179 C C . ASP A 1 142 ? 9.656 -6.601 2.050 1.00 97.81 142 ASP A C 1
ATOM 1181 O O . ASP A 1 142 ? 9.111 -5.88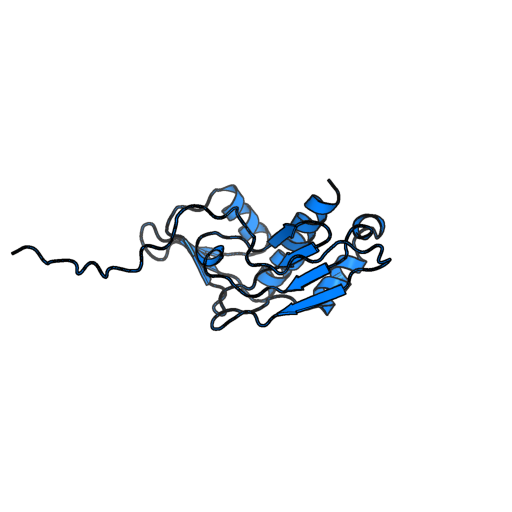6 2.885 1.00 97.81 142 ASP A O 1
ATOM 1185 N N . THR A 1 143 ? 10.196 -6.111 0.933 1.00 97.69 143 THR A N 1
ATOM 1186 C CA . THR A 1 143 ? 10.277 -4.667 0.655 1.00 97.69 143 THR A CA 1
ATOM 1187 C C . THR A 1 143 ? 8.909 -4.067 0.349 1.00 97.69 143 THR A C 1
ATOM 1189 O O . THR A 1 143 ? 8.592 -2.990 0.848 1.00 97.69 143 THR A O 1
ATOM 1192 N N . ILE A 1 144 ? 8.052 -4.777 -0.396 1.00 97.06 144 ILE A N 1
ATOM 1193 C CA . ILE A 1 144 ? 6.684 -4.304 -0.645 1.00 97.06 144 ILE A CA 1
ATOM 1194 C C . ILE A 1 144 ? 5.822 -4.365 0.619 1.00 97.06 144 ILE A C 1
ATOM 1196 O O . ILE A 1 144 ? 5.014 -3.468 0.849 1.00 97.06 144 ILE A O 1
ATOM 1200 N N . ARG A 1 145 ? 6.011 -5.381 1.473 1.00 98.31 145 ARG A N 1
ATOM 1201 C CA . ARG A 1 145 ? 5.327 -5.467 2.770 1.00 98.31 145 ARG A CA 1
ATOM 1202 C C . ARG A 1 145 ? 5.715 -4.292 3.666 1.00 98.31 145 ARG A C 1
ATOM 1204 O O . ARG A 1 145 ? 4.834 -3.635 4.217 1.00 98.31 145 ARG A O 1
ATOM 1211 N N . ASP A 1 146 ? 7.012 -4.009 3.771 1.00 97.75 146 ASP A N 1
ATOM 1212 C CA . ASP A 1 146 ? 7.542 -2.880 4.539 1.00 97.75 146 ASP A CA 1
ATOM 1213 C C . ASP A 1 146 ? 6.993 -1.545 4.018 1.00 97.75 146 ASP A C 1
ATOM 1215 O O . ASP A 1 146 ? 6.439 -0.751 4.778 1.00 97.75 146 ASP A O 1
ATOM 1219 N N . PHE A 1 147 ? 7.023 -1.349 2.697 1.00 96.88 147 PHE A N 1
ATOM 1220 C CA . PHE A 1 147 ? 6.438 -0.182 2.044 1.00 96.88 147 PHE A CA 1
ATOM 1221 C C . PHE A 1 147 ? 4.947 -0.004 2.375 1.00 96.88 147 PHE A C 1
ATOM 1223 O O . PHE A 1 147 ? 4.509 1.100 2.699 1.00 96.88 147 PHE A O 1
ATOM 1230 N N . TYR A 1 148 ? 4.158 -1.081 2.358 1.00 97.50 148 TYR A N 1
ATOM 1231 C CA . TYR A 1 148 ? 2.734 -1.011 2.692 1.00 97.50 148 TYR A CA 1
ATOM 1232 C C . TYR A 1 148 ? 2.484 -0.658 4.159 1.00 97.50 148 TYR A C 1
ATOM 1234 O O . TYR A 1 148 ? 1.631 0.181 4.442 1.00 97.50 148 TYR A O 1
ATOM 1242 N N . LEU A 1 149 ? 3.203 -1.281 5.094 1.00 98.06 149 LEU A N 1
ATOM 1243 C CA . LEU A 1 149 ? 2.973 -1.085 6.529 1.00 98.06 149 LEU A CA 1
ATOM 1244 C C . LEU A 1 149 ? 3.514 0.250 7.038 1.00 98.06 149 LEU A C 1
ATOM 1246 O O . LEU A 1 149 ? 2.904 0.859 7.914 1.00 98.06 149 LEU A O 1
ATOM 1250 N N . ASN A 1 150 ? 4.656 0.693 6.513 1.00 97.00 150 ASN A N 1
ATOM 1251 C CA . ASN A 1 150 ? 5.394 1.827 7.062 1.00 97.00 150 ASN A CA 1
ATOM 1252 C C . ASN A 1 150 ? 5.274 3.102 6.239 1.00 97.00 150 ASN A C 1
ATOM 1254 O O . ASN A 1 150 ? 5.441 4.183 6.803 1.00 97.00 150 ASN A O 1
ATOM 1258 N N . ASN A 1 151 ? 4.919 2.992 4.958 1.00 95.44 151 ASN A N 1
ATOM 1259 C CA . ASN A 1 151 ? 4.578 4.148 4.146 1.00 95.44 151 ASN A CA 1
ATOM 1260 C C . ASN A 1 151 ? 3.069 4.252 3.939 1.00 95.44 151 ASN A C 1
ATOM 1262 O O . ASN A 1 151 ? 2.427 5.092 4.560 1.00 95.44 151 ASN A O 1
ATOM 1266 N N . ILE A 1 152 ? 2.492 3.363 3.126 1.00 95.69 152 ILE A N 1
ATOM 1267 C CA . ILE A 1 152 ? 1.121 3.527 2.623 1.00 95.69 152 ILE A CA 1
ATOM 1268 C C . ILE A 1 152 ? 0.107 3.581 3.767 1.00 95.69 152 ILE A C 1
ATOM 1270 O O . ILE A 1 152 ? -0.642 4.543 3.876 1.00 95.69 152 ILE A O 1
ATOM 1274 N N . LEU A 1 153 ? 0.112 2.598 4.669 1.00 97.00 153 LEU A N 1
ATOM 1275 C CA . LEU A 1 153 ? -0.827 2.553 5.791 1.00 97.00 153 LEU A CA 1
ATOM 1276 C C . LEU A 1 153 ? -0.726 3.797 6.685 1.00 97.00 153 LEU A C 1
ATOM 1278 O O . LEU A 1 153 ? -1.747 4.335 7.106 1.00 97.00 153 LEU A O 1
ATOM 1282 N N . ILE A 1 154 ? 0.496 4.257 6.967 1.00 96.62 154 ILE A N 1
ATOM 1283 C CA . ILE A 1 154 ? 0.733 5.425 7.823 1.00 96.62 154 ILE A CA 1
ATOM 1284 C C . ILE A 1 154 ? 0.332 6.718 7.110 1.00 96.62 154 ILE A C 1
ATOM 1286 O O . ILE A 1 154 ? -0.233 7.601 7.747 1.00 96.62 154 ILE A O 1
ATOM 1290 N N . HIS A 1 155 ? 0.576 6.816 5.803 1.00 94.50 155 HIS A N 1
ATOM 1291 C CA . HIS A 1 155 ? 0.163 7.943 4.974 1.00 94.50 155 HIS A CA 1
ATOM 1292 C C . HIS A 1 155 ? -1.360 8.098 4.957 1.00 94.50 155 HIS A C 1
ATOM 1294 O O . HIS A 1 155 ? -1.871 9.170 5.277 1.00 94.50 155 HIS A O 1
ATOM 1300 N N . GLU A 1 156 ? -2.088 7.015 4.670 1.00 94.88 156 GLU A N 1
ATOM 1301 C CA . GLU A 1 156 ? -3.553 7.054 4.632 1.00 94.88 156 GLU A CA 1
ATOM 1302 C C . GLU A 1 156 ? -4.153 7.293 6.026 1.00 94.88 156 GLU A C 1
ATOM 1304 O O . GLU A 1 156 ? -5.145 8.007 6.156 1.00 94.88 156 GLU A O 1
ATOM 1309 N N . LEU A 1 157 ? -3.544 6.744 7.086 1.00 95.44 157 LEU A N 1
ATOM 1310 C CA . LEU A 1 157 ? -3.936 7.078 8.457 1.00 95.44 157 LEU A CA 1
ATOM 1311 C C . LEU A 1 157 ? -3.675 8.559 8.770 1.00 95.44 157 LEU A C 1
ATOM 1313 O O . LEU A 1 157 ? -4.469 9.176 9.469 1.00 95.44 157 LEU A O 1
ATOM 1317 N N . GLY A 1 158 ? -2.592 9.139 8.249 1.00 94.06 158 GLY A N 1
ATOM 1318 C CA . GLY A 1 158 ? -2.292 10.564 8.382 1.00 94.06 158 GLY A CA 1
ATOM 1319 C C . GLY A 1 158 ? -3.412 11.442 7.827 1.00 94.06 158 GLY A C 1
ATOM 1320 O O . GLY A 1 158 ? -3.872 12.336 8.525 1.00 94.06 158 GLY A O 1
ATOM 1321 N N . HIS A 1 159 ? -3.940 11.110 6.644 1.00 92.25 159 HIS A N 1
ATOM 1322 C CA . HIS A 1 159 ? -5.089 11.811 6.052 1.00 92.25 159 HIS A CA 1
ATOM 1323 C C . HIS A 1 159 ? -6.362 11.782 6.902 1.00 92.25 159 HIS A C 1
ATOM 1325 O O . HIS A 1 159 ? -7.216 12.646 6.738 1.00 92.25 159 HIS A O 1
ATOM 1331 N N . LEU A 1 160 ? -6.513 10.786 7.776 1.00 89.00 160 LEU A N 1
ATOM 1332 C CA . LEU A 1 160 ? -7.640 10.706 8.701 1.00 89.00 160 LEU A CA 1
ATOM 1333 C C . LEU A 1 160 ? -7.467 11.632 9.916 1.00 89.00 160 LEU A C 1
ATOM 1335 O O . LEU A 1 160 ? -8.453 12.014 10.528 1.00 89.00 160 LEU A O 1
ATOM 1339 N N . VAL A 1 161 ? -6.225 11.938 10.296 1.00 88.12 161 VAL A N 1
ATOM 1340 C CA . VAL A 1 161 ? -5.890 12.687 11.519 1.00 88.12 161 VAL A CA 1
ATOM 1341 C C . VAL A 1 161 ? -5.639 14.179 11.248 1.00 88.12 161 VAL A C 1
ATOM 1343 O O . VAL A 1 161 ? -5.670 14.965 12.198 1.00 88.12 161 VAL A O 1
ATOM 1346 N N . ASP A 1 162 ? -5.365 14.549 9.994 1.00 79.31 162 ASP A N 1
ATOM 1347 C CA . ASP A 1 162 ? -5.172 15.935 9.527 1.00 79.31 162 ASP A CA 1
ATOM 1348 C C . ASP A 1 162 ? -6.444 16.798 9.655 1.00 79.31 162 ASP A C 1
ATOM 1350 O O . ASP A 1 162 ? -6.321 17.940 10.167 1.00 79.31 162 ASP A O 1
#

Radius of gyration: 18.5 Å; chains: 1; bounding box: 38×29×69 Å

Sequence (162 aa):
MPRQYRRTNLGTQNVKAPFSPPETWHEPTDRDSYRVIVQAPGAGYRHVVTPDEIRQRLAEVPQRFLRELEVVQLSRITRKKQSFPCYGMQWGAALYLYPVEETLEEYFYTPPRPLVVSEAKMYGGRWDEPSPGVWRLTWTEDTIRDFYLNNILIHELGHLVD